Protein AF-A0A959Y5X7-F1 (afdb_monomer)

Secondary structure (DSSP, 8-state):
----EE-----SSSPPTTEEEEEEEEETTEEEEEEEETTT--EEEEEEE--SSS-TTSEEEEETTTTEEEEE-BSEEEEEESTTTTS-EEEE-S--TT-EEEEEEEETTTTEEEEEEEETTTEEEEEEEETTTTEEEEEEEPPTTPPP--SS----

Mean predicted aligned error: 8.78 Å

Radius of gyration: 15.96 Å; Cα contacts (8 Å, |Δi|>4): 316; chains: 1; bounding box: 42×39×41 Å

Sequence (156 aa):
MGLSLMLVATGVGAQAPGNLYCMSNPSPGTFEFASFELATGLVTPLQTIPISTISSAASACIDLDRGTYHFCTGSTLYSYDADNVLAPVITPLPLPPTVDFTAIEFDRCDSVFIGILHDPPLQVDVVRYDPGTNQFTTLLALPPNTYLLGGGQADL

Solvent-accessible surface area (backbone atoms only — not comparable to full-atom values): 9300 Å² total; per-residue (Å²): 136,80,78,60,73,58,83,62,89,76,79,92,84,74,63,58,93,61,39,43,61,33,50,39,41,91,43,96,53,42,39,24,42,23,37,34,31,68,90,78,68,48,75,44,80,75,43,77,40,85,42,83,82,61,61,89,83,42,24,56,37,59,42,70,91,72,45,28,40,37,40,27,72,30,48,37,39,37,36,28,36,65,97,45,46,89,62,59,50,77,44,78,49,96,58,61,100,74,36,33,40,35,72,42,39,59,41,77,91,80,67,29,36,38,27,37,38,38,40,75,93,51,46,42,28,38,28,37,38,36,74,92,79,64,46,77,42,82,76,42,79,49,65,72,80,63,79,83,87,68,100,62,84,87,80,128

Structure (mmCIF, N/CA/C/O backbone):
data_AF-A0A959Y5X7-F1
#
_entry.id   AF-A0A959Y5X7-F1
#
loop_
_atom_site.group_PDB
_atom_site.id
_atom_site.type_symbol
_atom_site.label_atom_id
_atom_site.label_alt_id
_atom_site.label_comp_id
_atom_site.label_asym_id
_atom_site.label_entity_id
_atom_site.label_seq_id
_atom_site.pdbx_PDB_ins_code
_atom_site.Cartn_x
_atom_site.Cartn_y
_atom_site.Cartn_z
_atom_site.occupancy
_atom_site.B_iso_or_equiv
_atom_site.auth_seq_id
_atom_site.auth_comp_id
_atom_site.auth_asym_id
_atom_site.auth_atom_id
_atom_site.pdbx_PDB_model_num
ATOM 1 N N . MET A 1 1 ? -7.840 23.605 6.841 1.00 31.84 1 MET A N 1
ATOM 2 C CA . MET A 1 1 ? -7.342 22.287 7.285 1.00 31.84 1 MET A CA 1
ATOM 3 C C . MET A 1 1 ? -8.377 21.255 6.881 1.00 31.84 1 MET A C 1
ATOM 5 O O . MET A 1 1 ? -9.415 21.182 7.524 1.00 31.84 1 MET A O 1
ATOM 9 N N . GLY A 1 2 ? -8.170 20.591 5.744 1.00 32.16 2 GLY A N 1
ATOM 10 C CA . GLY A 1 2 ? -9.066 19.539 5.266 1.00 32.16 2 GLY A CA 1
ATOM 11 C C . GLY A 1 2 ? -8.696 18.211 5.915 1.00 32.16 2 GLY A C 1
ATOM 12 O O . GLY A 1 2 ? -7.518 17.875 5.977 1.00 32.16 2 GLY A O 1
ATOM 13 N N . LEU A 1 3 ? -9.692 17.491 6.425 1.00 32.56 3 LEU A N 1
ATOM 14 C CA . LEU A 1 3 ? -9.549 16.096 6.821 1.00 32.56 3 LEU A CA 1
ATOM 15 C C . LEU A 1 3 ? -9.449 15.275 5.525 1.00 32.56 3 LEU A C 1
ATOM 17 O O . LEU A 1 3 ? -10.421 15.212 4.773 1.00 32.56 3 LEU A O 1
ATOM 21 N N . SER A 1 4 ? -8.289 14.691 5.232 1.00 40.38 4 SER A N 1
ATOM 22 C CA . SER A 1 4 ? -8.160 13.753 4.113 1.00 40.38 4 SER A CA 1
ATOM 23 C C . SER A 1 4 ? -8.549 12.362 4.601 1.00 40.38 4 SER A C 1
ATOM 25 O O . SER A 1 4 ? -7.854 11.774 5.428 1.00 40.38 4 SER A O 1
ATOM 27 N N . LEU A 1 5 ? -9.682 11.859 4.113 1.00 38.19 5 LEU A N 1
ATOM 28 C CA . LEU A 1 5 ? -10.158 10.501 4.356 1.00 38.19 5 LEU A CA 1
ATOM 29 C C . LEU A 1 5 ? -9.859 9.662 3.111 1.00 38.19 5 LEU A C 1
ATOM 31 O O . LEU A 1 5 ? -10.432 9.911 2.051 1.00 38.19 5 LEU A O 1
ATOM 35 N N . MET A 1 6 ? -8.976 8.672 3.235 1.00 47.50 6 MET A N 1
ATOM 36 C CA . MET A 1 6 ? -8.780 7.671 2.188 1.00 47.50 6 MET A CA 1
ATOM 37 C C . MET A 1 6 ? -9.749 6.515 2.444 1.00 47.50 6 MET A C 1
ATOM 39 O O . MET A 1 6 ? -9.573 5.740 3.385 1.00 47.50 6 MET A O 1
ATOM 43 N N . LEU A 1 7 ? -10.811 6.434 1.639 1.00 39.97 7 LEU A N 1
ATOM 44 C CA . LEU A 1 7 ? -11.745 5.311 1.657 1.00 39.97 7 LEU A CA 1
ATOM 45 C C . LEU A 1 7 ? -11.197 4.182 0.782 1.00 39.97 7 LEU A C 1
ATOM 47 O O . LEU A 1 7 ? -11.190 4.303 -0.439 1.00 39.97 7 LEU A O 1
ATOM 51 N N . VAL A 1 8 ? -10.793 3.076 1.403 1.00 42.38 8 VAL A N 1
ATOM 52 C CA . VAL A 1 8 ? -10.446 1.842 0.689 1.00 42.38 8 VAL A CA 1
ATOM 53 C C . VAL A 1 8 ? -11.672 0.929 0.706 1.00 42.38 8 VAL A C 1
ATOM 55 O O . VAL A 1 8 ? -12.086 0.434 1.755 1.00 42.38 8 VAL A O 1
ATOM 58 N N . ALA A 1 9 ? -12.302 0.737 -0.454 1.00 34.06 9 ALA A N 1
ATOM 59 C CA . ALA A 1 9 ? -13.387 -0.224 -0.620 1.00 34.06 9 ALA A CA 1
ATOM 60 C C . ALA A 1 9 ? -12.807 -1.537 -1.157 1.00 34.06 9 ALA A C 1
ATOM 62 O O . ALA A 1 9 ? -12.457 -1.620 -2.331 1.00 34.06 9 ALA A O 1
ATOM 63 N N . THR A 1 10 ? -12.719 -2.573 -0.321 1.00 38.78 10 THR A N 1
ATOM 64 C CA . THR A 1 10 ? -12.322 -3.921 -0.755 1.00 38.78 10 THR A CA 1
ATOM 65 C C . THR A 1 10 ? -13.403 -4.948 -0.442 1.00 38.78 10 THR A C 1
ATOM 67 O O . THR A 1 10 ? -14.137 -4.860 0.542 1.00 38.78 10 THR A O 1
ATOM 70 N N . GLY A 1 11 ? -13.539 -5.907 -1.359 1.00 38.53 11 GLY A N 1
ATOM 71 C CA . GLY A 1 11 ? -14.592 -6.912 -1.376 1.00 38.53 11 GLY A CA 1
ATOM 72 C C . GLY A 1 11 ? -14.632 -7.816 -0.141 1.00 38.53 11 GLY A C 1
ATOM 73 O O . GLY A 1 11 ? -13.607 -8.188 0.427 1.00 38.53 11 GLY A O 1
ATOM 74 N N . VAL A 1 12 ? -15.876 -8.154 0.211 1.00 39.09 12 VAL A N 1
ATOM 75 C CA . VAL A 1 12 ? -16.400 -9.205 1.100 1.00 39.09 12 VAL A CA 1
ATOM 76 C C . VAL A 1 12 ? -15.326 -10.058 1.796 1.00 39.09 12 VAL A C 1
ATOM 78 O O . VAL A 1 12 ? -14.817 -11.025 1.237 1.00 39.09 12 VAL A O 1
ATOM 81 N N . GLY A 1 13 ? -14.991 -9.723 3.043 1.00 44.75 13 GLY A N 1
ATOM 82 C CA . GLY A 1 13 ? -14.199 -10.620 3.892 1.00 44.75 13 GLY A CA 1
ATOM 83 C C . GLY A 1 13 ? -13.866 -10.092 5.286 1.00 44.75 13 GLY A C 1
ATOM 84 O O . GLY A 1 13 ? -13.915 -10.869 6.230 1.00 44.75 13 GLY A O 1
ATOM 85 N N . ALA A 1 14 ? -13.601 -8.792 5.442 1.00 49.62 14 ALA A N 1
ATOM 86 C CA . ALA A 1 14 ? -13.093 -8.243 6.710 1.00 49.62 14 ALA A CA 1
ATOM 87 C C . ALA A 1 14 ? -13.828 -6.988 7.219 1.00 49.62 14 ALA A C 1
ATOM 89 O O . ALA A 1 14 ? -13.517 -6.485 8.293 1.00 49.62 14 ALA A O 1
ATOM 90 N N . GLN A 1 15 ? -14.813 -6.466 6.482 1.00 59.41 15 GLN A N 1
ATOM 91 C CA . GLN A 1 15 ? -15.588 -5.306 6.925 1.00 59.41 15 GLN A CA 1
ATOM 92 C C . GLN A 1 15 ? -16.778 -5.757 7.774 1.00 59.41 15 GLN A C 1
ATOM 94 O O . GLN A 1 15 ? -17.615 -6.540 7.318 1.00 59.41 15 GLN A O 1
ATOM 99 N N . ALA A 1 16 ? -16.860 -5.262 9.013 1.00 60.00 16 ALA A N 1
ATOM 100 C CA . ALA A 1 16 ? -18.076 -5.400 9.803 1.00 60.00 16 ALA A CA 1
ATOM 101 C C . ALA A 1 16 ? -19.241 -4.759 9.022 1.00 60.00 16 ALA A C 1
ATOM 103 O O . ALA A 1 16 ? -19.059 -3.669 8.470 1.00 60.00 16 ALA A O 1
ATOM 104 N N . PRO A 1 17 ? -20.427 -5.392 8.947 1.00 66.56 17 PRO A N 1
ATOM 105 C CA . PRO A 1 17 ? -21.567 -4.804 8.255 1.00 66.56 17 PRO A CA 1
ATOM 106 C C . PRO A 1 17 ? -21.839 -3.396 8.795 1.00 66.56 17 PRO A C 1
ATOM 108 O O . PRO A 1 17 ? -22.125 -3.236 9.978 1.00 66.56 17 PRO A O 1
ATOM 111 N N . GLY A 1 18 ? -21.725 -2.384 7.934 1.00 78.88 18 GLY A N 1
ATOM 112 C CA . GLY A 1 18 ? -21.943 -0.981 8.299 1.00 78.88 18 GLY A CA 1
ATOM 113 C C . GLY A 1 18 ? -20.681 -0.151 8.542 1.00 78.88 18 GLY A C 1
ATOM 114 O O . GLY A 1 18 ? -20.816 1.066 8.615 1.00 78.88 18 GLY A O 1
ATOM 115 N N . ASN A 1 19 ? -19.484 -0.749 8.581 1.00 82.69 19 ASN A N 1
ATOM 116 C CA . ASN A 1 19 ? -18.228 -0.018 8.778 1.00 82.69 19 ASN A CA 1
ATOM 117 C C . ASN A 1 19 ? -17.238 -0.237 7.629 1.00 82.69 19 ASN A C 1
ATOM 119 O O . ASN A 1 19 ? -17.079 -1.350 7.131 1.00 82.69 19 ASN A O 1
ATOM 123 N N . LEU A 1 20 ? -16.508 0.820 7.272 1.00 83.94 20 LEU A N 1
ATOM 124 C CA . LEU A 1 20 ? -15.296 0.744 6.459 1.00 83.94 20 LEU A CA 1
ATOM 125 C C . LEU A 1 20 ? -14.082 0.943 7.359 1.00 83.94 20 LEU A C 1
ATOM 127 O O . LEU A 1 20 ? -14.076 1.829 8.206 1.00 83.94 20 LEU A O 1
ATOM 131 N N . TYR A 1 21 ? -13.051 0.138 7.172 1.00 80.50 21 TYR A N 1
ATOM 132 C CA . TYR A 1 21 ? -11.771 0.332 7.843 1.00 80.50 21 TYR A CA 1
ATOM 133 C C . TYR A 1 21 ? -10.884 1.222 6.972 1.00 80.50 21 TYR A C 1
ATOM 135 O O . TYR A 1 21 ? -10.797 1.015 5.761 1.00 80.50 21 TYR A O 1
ATOM 143 N N . CYS A 1 22 ? -10.281 2.244 7.569 1.00 77.50 22 CYS A N 1
ATOM 144 C CA . CYS A 1 22 ? -9.575 3.293 6.842 1.00 77.50 22 CYS A CA 1
ATOM 145 C C . CYS A 1 22 ? -8.390 3.845 7.637 1.00 77.50 22 CYS A C 1
ATOM 147 O O . CYS A 1 22 ? -8.190 3.524 8.807 1.00 77.50 22 CYS A O 1
ATOM 149 N N . MET A 1 23 ? -7.620 4.718 6.991 1.00 79.62 23 MET A N 1
ATOM 150 C CA . MET A 1 23 ? -6.656 5.577 7.672 1.00 79.62 23 MET A CA 1
ATOM 151 C C . MET A 1 23 ? -7.246 6.973 7.850 1.00 79.62 23 MET A C 1
ATOM 153 O O . MET A 1 23 ? -7.773 7.555 6.896 1.00 79.62 23 MET A O 1
ATOM 157 N N . SER A 1 24 ? -7.116 7.526 9.053 1.00 82.44 24 SER A N 1
ATOM 158 C CA . SER A 1 24 ? -7.360 8.941 9.326 1.00 82.44 24 SER A CA 1
ATOM 159 C C . SER A 1 24 ? -6.048 9.670 9.585 1.00 82.44 24 SER A C 1
ATOM 161 O O . SER A 1 24 ? -5.121 9.145 10.197 1.00 82.44 24 SER A O 1
ATOM 163 N N . ASN A 1 25 ? -5.979 10.912 9.111 1.00 78.56 25 ASN A N 1
ATOM 164 C CA . ASN A 1 25 ? -4.883 11.833 9.387 1.00 78.56 25 ASN A CA 1
ATOM 165 C C . ASN A 1 25 ? -5.470 13.102 10.029 1.00 78.56 25 ASN A C 1
ATOM 167 O O . ASN A 1 25 ? -5.707 14.091 9.327 1.00 78.56 25 ASN A O 1
ATOM 171 N N . PRO A 1 26 ? -5.820 13.062 11.331 1.00 77.69 26 PRO A N 1
ATOM 172 C CA . PRO A 1 26 ? -6.49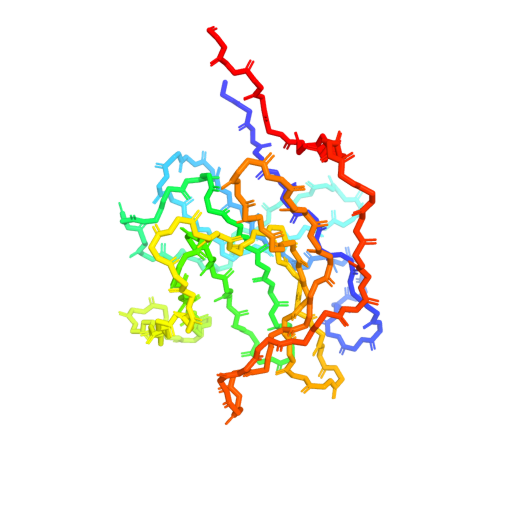3 14.178 11.999 1.00 77.69 26 PRO A CA 1
ATOM 173 C C . PRO A 1 26 ? -5.624 15.441 12.082 1.00 77.69 26 PRO A C 1
ATOM 175 O O . PRO A 1 26 ? -6.147 16.552 12.181 1.00 77.69 26 PRO A O 1
ATOM 178 N N . SER A 1 27 ? -4.300 15.290 12.030 1.00 75.88 27 SER A N 1
ATOM 179 C CA . SER A 1 27 ? -3.337 16.388 12.023 1.00 75.88 27 SER A CA 1
ATOM 180 C C . SER A 1 27 ? -2.068 15.960 11.290 1.00 75.88 27 SER A C 1
ATOM 182 O O . SER A 1 27 ? -1.645 14.829 11.512 1.00 75.88 27 SER A O 1
ATOM 184 N N . PRO A 1 28 ? -1.403 16.837 10.514 1.00 71.56 28 PRO A N 1
ATOM 185 C CA . PRO A 1 28 ? -0.201 16.476 9.762 1.00 71.56 28 PRO A CA 1
ATOM 186 C C . PRO A 1 28 ? 0.823 15.693 10.597 1.00 71.56 28 PRO A C 1
ATOM 188 O O . PRO A 1 28 ? 1.257 16.167 11.645 1.00 71.56 28 PRO A O 1
ATOM 191 N N . GLY A 1 29 ? 1.203 14.504 10.123 1.00 67.50 29 GLY A N 1
ATOM 192 C CA . GLY A 1 29 ? 2.154 13.619 10.808 1.00 67.50 29 GLY A CA 1
ATOM 193 C C . GLY A 1 29 ? 1.546 12.726 11.895 1.00 67.50 29 GLY A C 1
ATOM 194 O O . GLY A 1 29 ? 2.277 11.980 12.536 1.00 67.50 29 GLY A O 1
ATOM 195 N N . THR A 1 30 ? 0.229 12.765 12.095 1.00 75.94 30 THR A N 1
ATOM 196 C CA . THR A 1 30 ? -0.490 11.825 12.960 1.00 75.94 30 THR A CA 1
ATOM 197 C C . THR A 1 30 ? -1.360 10.951 12.081 1.00 75.94 30 THR A C 1
ATOM 199 O O . THR A 1 30 ? -2.354 11.421 11.539 1.00 75.94 30 THR A O 1
ATOM 202 N N . PHE A 1 31 ? -1.001 9.679 11.953 1.00 80.12 31 PHE A N 1
ATOM 203 C CA . PHE A 1 31 ? -1.806 8.701 11.232 1.00 80.12 31 PHE A CA 1
ATOM 204 C C . PHE A 1 31 ? -2.462 7.761 12.226 1.00 80.12 31 PHE A C 1
ATOM 206 O O . PHE A 1 31 ? -1.844 7.347 13.205 1.00 80.12 31 PHE A O 1
ATOM 213 N N . GLU A 1 32 ? -3.714 7.418 11.976 1.00 82.31 32 GLU A N 1
ATOM 214 C CA . GLU A 1 32 ? -4.469 6.498 12.808 1.00 82.31 32 GLU A CA 1
ATOM 215 C C . GLU A 1 32 ? -5.132 5.450 11.929 1.00 82.31 32 GLU A C 1
ATOM 217 O O . GLU A 1 32 ? -5.669 5.760 10.861 1.00 82.31 32 GLU A O 1
ATOM 222 N N . PHE A 1 33 ? -5.139 4.212 12.410 1.00 80.62 33 PHE A N 1
ATOM 223 C CA . PHE A 1 33 ? -6.147 3.278 11.966 1.00 80.62 33 PHE A CA 1
ATOM 224 C C . PHE A 1 33 ? -7.496 3.697 12.532 1.00 80.62 33 PHE A C 1
ATOM 226 O O . PHE A 1 33 ? -7.607 3.972 13.730 1.00 80.62 33 PHE A O 1
ATOM 233 N N . ALA A 1 34 ? -8.520 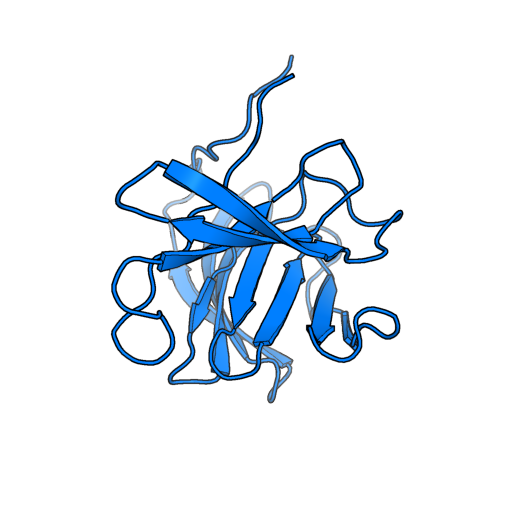3.713 11.689 1.00 84.25 34 ALA A N 1
ATOM 234 C CA . ALA A 1 34 ? -9.859 4.095 12.077 1.00 84.25 34 ALA A CA 1
ATOM 235 C C . ALA A 1 34 ? -10.919 3.197 11.437 1.00 84.25 34 ALA A C 1
ATOM 237 O O . ALA A 1 34 ? -10.694 2.496 10.448 1.00 84.25 34 ALA A O 1
ATOM 238 N N . SER A 1 35 ? -12.113 3.254 12.015 1.00 86.81 35 SER A N 1
ATOM 239 C CA . SER A 1 35 ? -13.333 2.770 11.376 1.00 86.81 35 SER A CA 1
ATOM 240 C C . SER A 1 35 ? -14.228 3.950 11.016 1.00 86.81 35 SER A C 1
ATOM 242 O O . SER A 1 35 ? -14.322 4.916 11.769 1.00 86.81 35 SER A O 1
ATOM 244 N N . PHE A 1 36 ? -14.877 3.871 9.863 1.00 87.81 36 PHE A N 1
ATOM 245 C CA . PHE A 1 36 ? -15.867 4.816 9.376 1.00 87.81 36 PHE A CA 1
ATOM 246 C C . PHE A 1 36 ? -17.232 4.133 9.348 1.00 87.81 36 PHE A C 1
ATOM 248 O O . PHE A 1 36 ? -17.456 3.218 8.552 1.00 87.81 36 PHE A O 1
ATOM 255 N N . GLU A 1 37 ? -18.138 4.562 10.222 1.00 90.62 37 GLU A N 1
ATOM 256 C CA . GLU A 1 37 ? -19.509 4.061 10.269 1.00 90.62 37 GLU A CA 1
ATOM 257 C C . GLU A 1 37 ? -20.331 4.681 9.132 1.00 90.62 37 GLU A C 1
ATOM 259 O O . GLU A 1 37 ? -20.562 5.889 9.090 1.00 90.62 37 GLU A O 1
ATOM 264 N N . LEU A 1 38 ? -20.822 3.847 8.216 1.00 86.75 38 LEU A N 1
ATOM 265 C CA . LEU A 1 38 ? -21.545 4.279 7.017 1.00 86.75 38 LEU A CA 1
ATOM 266 C C . LEU A 1 38 ? -22.870 4.983 7.332 1.00 86.75 38 LEU A C 1
ATOM 268 O O . LEU A 1 38 ? -23.298 5.851 6.577 1.00 86.75 38 LEU A O 1
ATOM 272 N N . ALA A 1 39 ? -23.535 4.597 8.423 1.00 90.56 39 ALA A N 1
ATOM 273 C CA . ALA A 1 39 ? -24.848 5.129 8.782 1.00 90.56 39 ALA A CA 1
ATOM 274 C C . ALA A 1 39 ? -24.776 6.559 9.337 1.00 90.56 39 ALA A C 1
ATOM 276 O O . ALA A 1 39 ? -25.664 7.370 9.076 1.00 90.56 39 ALA A O 1
ATOM 277 N N . THR A 1 40 ? -23.735 6.860 10.113 1.00 91.69 40 THR A N 1
ATOM 278 C CA . THR A 1 40 ? -23.593 8.126 10.850 1.00 91.69 40 THR A CA 1
ATOM 279 C C . THR A 1 40 ? -22.512 9.031 10.265 1.00 91.69 40 THR A C 1
ATOM 281 O O . THR A 1 40 ? -22.495 10.228 10.548 1.00 91.69 40 THR A O 1
ATOM 284 N N . GLY A 1 41 ? -21.607 8.475 9.456 1.00 87.06 41 GLY A N 1
ATOM 285 C CA . GLY A 1 41 ? -20.393 9.141 9.002 1.00 87.06 41 GLY A CA 1
ATOM 286 C C . GLY A 1 41 ? -19.337 9.301 10.100 1.00 87.06 41 GLY A C 1
ATOM 287 O O . GLY A 1 41 ? -18.402 10.083 9.932 1.00 87.06 41 GLY A O 1
ATOM 288 N N . LEU A 1 42 ? -19.486 8.614 11.238 1.00 90.69 42 LEU A N 1
ATOM 289 C CA . LEU A 1 42 ? -18.563 8.734 12.359 1.00 90.69 42 LEU A CA 1
ATOM 290 C C . LEU A 1 42 ? -17.239 8.025 12.055 1.00 90.69 42 LEU A C 1
ATOM 292 O O . LEU A 1 42 ? -17.215 6.829 11.773 1.00 90.69 42 LEU A O 1
ATOM 296 N N . VAL A 1 43 ? -16.132 8.760 12.183 1.00 89.56 43 VAL A N 1
ATOM 297 C CA . VAL A 1 43 ? -14.772 8.204 12.181 1.00 89.56 43 VAL A CA 1
ATOM 298 C C . VAL A 1 43 ? -14.365 7.926 13.624 1.00 89.56 43 VAL A C 1
ATOM 300 O O . VAL A 1 43 ? -14.288 8.847 14.436 1.00 89.56 43 VAL A O 1
ATOM 303 N N . THR A 1 44 ? -14.099 6.663 13.944 1.00 89.75 44 THR A N 1
ATOM 304 C CA . THR A 1 44 ? -13.629 6.233 15.264 1.00 89.75 44 THR A CA 1
ATOM 305 C C . THR A 1 44 ? -12.172 5.794 15.166 1.00 89.75 44 THR A C 1
ATOM 307 O O . THR A 1 44 ? -11.908 4.779 14.511 1.00 89.75 44 THR A O 1
ATOM 310 N N . PRO A 1 45 ? -11.233 6.514 15.810 1.00 86.75 45 PRO A N 1
ATOM 311 C CA . PRO A 1 45 ? -9.848 6.081 15.916 1.00 86.75 45 PRO A CA 1
ATOM 312 C C . PRO A 1 45 ? -9.768 4.757 16.672 1.00 86.75 45 PRO A C 1
ATOM 314 O O . PRO A 1 45 ? -10.380 4.590 17.727 1.00 86.75 45 PRO A O 1
ATOM 317 N N . LEU A 1 46 ? -9.006 3.821 16.125 1.00 83.00 46 LEU A N 1
ATOM 318 C CA . LEU A 1 46 ? -8.738 2.517 16.722 1.00 83.00 46 LEU A CA 1
ATOM 319 C C . LEU A 1 46 ? -7.323 2.486 17.292 1.00 83.00 46 LEU A C 1
ATOM 321 O O . LEU A 1 46 ? -7.115 1.993 18.399 1.00 83.00 46 LEU A O 1
ATOM 325 N N . GLN A 1 47 ? -6.362 3.051 16.558 1.00 83.00 47 GLN A N 1
ATOM 326 C CA . GLN A 1 47 ? -4.965 3.050 16.965 1.00 83.00 47 GLN A CA 1
ATOM 327 C C . GLN A 1 47 ? -4.144 4.122 16.261 1.00 83.00 47 GLN A C 1
ATOM 329 O O . GLN A 1 47 ? -4.204 4.256 15.045 1.00 83.00 47 GLN A O 1
ATOM 334 N N . THR A 1 48 ? -3.310 4.834 17.015 1.00 82.69 48 THR A N 1
ATOM 335 C CA . THR A 1 48 ? -2.356 5.799 16.460 1.00 82.69 48 THR A CA 1
ATOM 336 C C . THR A 1 48 ? -1.080 5.098 16.002 1.00 82.69 48 THR A C 1
ATOM 338 O O . THR A 1 48 ? -0.463 4.353 16.765 1.00 82.69 48 THR A O 1
ATOM 341 N N . ILE A 1 49 ? -0.655 5.375 14.772 1.00 77.69 49 ILE A N 1
ATOM 342 C CA . ILE A 1 49 ? 0.597 4.895 14.195 1.00 77.69 49 ILE A CA 1
ATOM 343 C C . ILE A 1 49 ? 1.675 5.963 14.462 1.00 77.69 49 ILE A C 1
ATOM 345 O O . ILE A 1 49 ? 1.526 7.105 14.019 1.00 77.69 49 ILE A O 1
ATOM 349 N N . PRO A 1 50 ? 2.754 5.651 15.202 1.00 70.75 50 PRO A N 1
ATOM 350 C CA . PRO A 1 50 ? 3.733 6.637 15.653 1.00 70.75 50 PRO A CA 1
ATOM 351 C C . PRO A 1 50 ? 4.743 6.965 14.543 1.00 70.75 50 PRO A C 1
ATOM 353 O O . PRO A 1 50 ? 5.926 6.642 14.636 1.00 70.75 50 PRO A O 1
ATOM 356 N N . ILE A 1 51 ? 4.273 7.601 13.470 1.00 69.69 51 ILE A N 1
ATOM 357 C CA . ILE A 1 51 ? 5.078 7.905 12.285 1.00 69.69 51 ILE A CA 1
ATOM 358 C C . ILE A 1 51 ? 5.305 9.408 12.179 1.00 69.69 51 ILE A C 1
ATOM 360 O O . ILE A 1 51 ? 4.461 10.138 11.678 1.00 69.69 51 ILE A O 1
ATOM 364 N N . SER A 1 52 ? 6.484 9.872 12.588 1.00 67.12 52 SER A N 1
ATOM 365 C CA . SER A 1 52 ? 6.887 11.275 12.412 1.00 67.12 52 SER A CA 1
ATOM 366 C C . SER A 1 52 ? 7.639 11.544 11.103 1.00 67.12 52 SER A C 1
ATOM 368 O O . SER A 1 52 ? 7.879 12.700 10.763 1.00 67.12 52 SER A O 1
ATOM 370 N N . THR A 1 53 ? 8.046 10.497 10.379 1.00 67.62 53 THR A N 1
ATOM 371 C CA . THR A 1 53 ? 8.995 10.597 9.256 1.00 67.62 53 THR A CA 1
ATOM 372 C C . THR A 1 53 ? 8.363 10.456 7.873 1.00 67.62 53 THR A C 1
ATOM 374 O O . THR A 1 53 ? 8.991 10.845 6.890 1.00 67.62 53 THR A O 1
ATOM 377 N N . ILE A 1 54 ? 7.143 9.921 7.770 1.00 72.88 54 ILE A N 1
ATOM 378 C CA . ILE A 1 54 ? 6.444 9.734 6.492 1.00 72.88 54 ILE A CA 1
ATOM 379 C C . ILE A 1 54 ? 5.483 10.906 6.279 1.00 72.88 54 ILE A C 1
ATOM 381 O O . ILE A 1 54 ? 4.607 11.175 7.098 1.00 72.88 54 ILE A O 1
ATOM 385 N N . SER A 1 55 ? 5.676 11.624 5.173 1.00 72.38 55 SER A N 1
ATOM 386 C CA . SER A 1 55 ? 4.826 12.748 4.772 1.00 72.38 55 SER A CA 1
ATOM 387 C C . SER A 1 55 ? 3.414 12.283 4.403 1.00 72.38 55 SER A C 1
ATOM 389 O O . SER A 1 55 ? 3.234 11.190 3.870 1.00 72.38 55 SER A O 1
ATOM 391 N N . SER A 1 56 ? 2.417 13.158 4.568 1.00 68.31 56 SER A N 1
ATOM 392 C CA . SER A 1 56 ? 1.054 12.951 4.052 1.00 68.31 56 SER A CA 1
ATOM 393 C C . SER A 1 56 ? 0.967 12.879 2.524 1.00 68.31 56 SER A C 1
ATOM 395 O O . SER A 1 56 ? -0.100 12.588 2.001 1.00 68.31 56 SER A O 1
ATOM 397 N N . ALA A 1 57 ? 2.064 13.160 1.816 1.00 69.75 57 ALA A N 1
ATOM 398 C CA . ALA A 1 57 ? 2.179 12.962 0.373 1.00 69.75 57 ALA A CA 1
ATOM 399 C C . ALA A 1 57 ? 2.515 11.509 -0.024 1.00 69.75 57 AL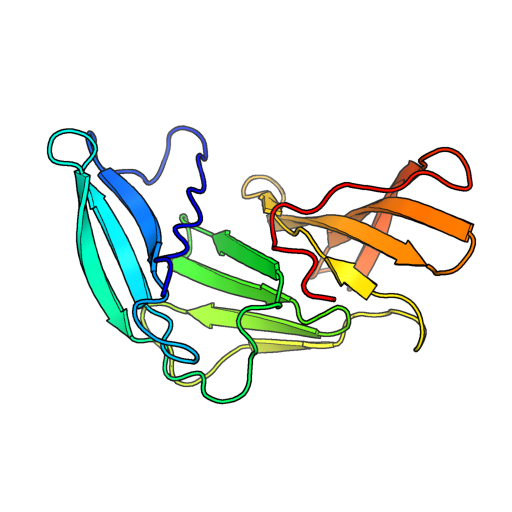A A C 1
ATOM 401 O O . ALA A 1 57 ? 2.489 11.188 -1.209 1.00 69.75 57 ALA A O 1
ATOM 402 N N . ALA A 1 58 ? 2.860 10.636 0.931 1.00 78.56 58 ALA A N 1
ATOM 403 C CA . ALA A 1 58 ? 3.104 9.228 0.638 1.00 78.56 58 ALA A CA 1
ATOM 404 C C . ALA A 1 58 ? 1.815 8.535 0.178 1.00 78.56 58 ALA A C 1
ATOM 406 O O . ALA A 1 58 ? 0.728 8.804 0.690 1.00 78.56 58 ALA A O 1
ATOM 407 N N . SER A 1 59 ? 1.950 7.610 -0.771 1.00 85.62 59 SER A N 1
ATOM 408 C CA . SER A 1 59 ? 0.843 6.727 -1.140 1.00 85.62 59 SER A CA 1
ATOM 409 C C . SER A 1 59 ? 0.632 5.707 -0.033 1.00 85.62 59 SER A C 1
ATOM 411 O O . SER A 1 59 ? 1.607 5.267 0.575 1.00 85.62 59 SER A O 1
ATOM 413 N N . ALA A 1 60 ? -0.609 5.322 0.239 1.00 85.38 60 ALA A N 1
ATOM 414 C CA . ALA A 1 60 ? -0.885 4.404 1.330 1.00 85.38 60 ALA A CA 1
ATOM 415 C C . ALA A 1 60 ? -2.047 3.469 0.998 1.00 85.38 60 ALA A C 1
ATOM 417 O O . ALA A 1 60 ? -2.963 3.855 0.286 1.00 85.38 60 ALA A O 1
ATOM 418 N N . CYS A 1 61 ? -2.015 2.248 1.521 1.00 87.38 61 CYS A N 1
ATOM 419 C CA . CYS A 1 61 ? -3.106 1.282 1.408 1.00 87.38 61 CYS A CA 1
ATOM 420 C C . CYS A 1 61 ? -3.126 0.352 2.630 1.00 87.38 61 CYS A C 1
ATOM 422 O O . CYS A 1 61 ? -2.274 0.452 3.517 1.00 87.38 61 CYS A O 1
ATOM 424 N N . ILE A 1 62 ? -4.122 -0.529 2.705 1.00 84.50 62 ILE A N 1
ATOM 425 C CA . ILE A 1 62 ? -4.354 -1.405 3.857 1.00 84.50 62 ILE A CA 1
ATOM 426 C C . ILE A 1 62 ? -4.567 -2.855 3.411 1.00 84.50 62 ILE A C 1
ATOM 428 O O . ILE A 1 62 ? -5.386 -3.129 2.534 1.00 84.50 62 ILE A O 1
ATOM 432 N N . ASP A 1 63 ? -3.861 -3.785 4.050 1.00 86.81 63 ASP A N 1
ATOM 433 C CA . ASP A 1 63 ? -4.183 -5.211 4.044 1.00 86.81 63 ASP A CA 1
ATOM 434 C C . ASP A 1 63 ? -5.110 -5.502 5.230 1.00 86.81 63 ASP A C 1
ATOM 436 O O . ASP A 1 63 ? -4.673 -5.622 6.377 1.00 86.81 63 ASP A O 1
ATOM 440 N N . LEU A 1 64 ? -6.411 -5.606 4.954 1.00 75.38 64 LEU A N 1
ATOM 441 C CA . LEU A 1 64 ? -7.417 -5.871 5.984 1.00 75.38 64 LEU A CA 1
ATOM 442 C C . LEU A 1 64 ? -7.346 -7.285 6.564 1.00 75.38 64 LEU A C 1
ATOM 444 O O . LEU A 1 64 ? -7.773 -7.478 7.699 1.00 75.38 64 LEU A O 1
ATOM 448 N N . ASP A 1 65 ? -6.834 -8.265 5.817 1.00 78.75 65 ASP A N 1
ATOM 449 C CA . ASP A 1 65 ? -6.799 -9.654 6.286 1.00 78.75 65 ASP A CA 1
ATOM 450 C C . ASP A 1 65 ? -5.716 -9.852 7.346 1.00 78.75 65 ASP A C 1
ATOM 452 O O . ASP A 1 65 ? -5.857 -10.686 8.241 1.00 78.75 65 ASP A O 1
ATOM 456 N N . ARG A 1 66 ? -4.640 -9.067 7.246 1.00 78.75 66 ARG A N 1
ATOM 457 C CA . ARG A 1 66 ? -3.503 -9.092 8.174 1.00 78.75 66 ARG A CA 1
ATOM 458 C C . ARG A 1 66 ? -3.445 -7.881 9.098 1.00 78.75 66 ARG A C 1
ATOM 460 O O . ARG A 1 66 ? -2.502 -7.771 9.870 1.00 78.75 66 ARG A O 1
ATOM 467 N N . GLY A 1 67 ? -4.397 -6.954 8.994 1.00 79.38 67 GLY A N 1
ATOM 468 C CA . GLY A 1 67 ? -4.383 -5.709 9.763 1.00 79.38 67 GLY A CA 1
ATOM 469 C C . GLY A 1 67 ? -3.108 -4.890 9.541 1.00 79.38 67 GLY A C 1
ATOM 470 O O . GLY A 1 67 ? -2.579 -4.312 10.484 1.00 79.38 67 GLY A O 1
ATOM 471 N N . THR A 1 68 ? -2.570 -4.875 8.319 1.00 85.62 68 THR A N 1
ATOM 472 C CA . THR A 1 68 ? -1.296 -4.210 8.010 1.00 85.62 68 THR A CA 1
ATOM 473 C C . THR A 1 68 ? -1.523 -2.937 7.196 1.00 85.6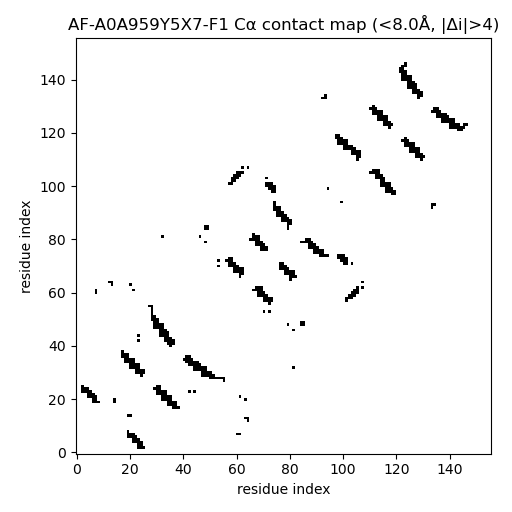2 68 THR A C 1
ATOM 475 O O . THR A 1 68 ? -2.245 -2.944 6.201 1.00 85.62 68 THR A O 1
ATOM 478 N N . TYR A 1 69 ? -0.884 -1.836 7.594 1.00 85.94 69 TYR A N 1
ATOM 479 C CA . TYR A 1 69 ? -0.864 -0.573 6.846 1.00 85.94 69 TYR A CA 1
ATOM 480 C C . TYR A 1 69 ? 0.395 -0.479 6.024 1.00 85.94 69 TYR A C 1
ATOM 482 O O . TYR A 1 69 ? 1.489 -0.700 6.542 1.00 85.94 69 TYR A O 1
ATOM 490 N N . HIS A 1 70 ? 0.249 -0.054 4.781 1.00 90.00 70 HIS A N 1
ATOM 491 C CA . HIS A 1 70 ? 1.364 0.136 3.879 1.00 90.00 70 HIS A CA 1
ATOM 492 C C . HIS A 1 70 ? 1.482 1.605 3.501 1.00 90.00 70 HIS A C 1
ATOM 494 O O . HIS A 1 70 ? 0.509 2.213 3.066 1.00 90.00 70 HIS A O 1
ATOM 500 N N . PHE A 1 71 ? 2.685 2.157 3.628 1.00 88.94 71 PHE A N 1
ATOM 501 C CA . PHE A 1 71 ? 3.047 3.472 3.110 1.00 88.94 71 PHE A CA 1
ATOM 502 C C . PHE A 1 71 ? 4.157 3.312 2.082 1.00 88.94 71 PHE A C 1
ATOM 504 O O . PHE A 1 71 ? 5.164 2.659 2.348 1.00 88.94 71 PHE A O 1
ATOM 511 N N . CYS A 1 72 ? 4.011 3.945 0.927 1.00 90.81 72 CYS A N 1
ATOM 512 C CA . CYS A 1 72 ? 5.037 3.998 -0.096 1.00 90.81 72 CYS A CA 1
ATOM 513 C C . CYS A 1 72 ? 5.474 5.440 -0.340 1.00 90.81 72 CYS A C 1
ATOM 515 O O . CYS A 1 72 ? 4.674 6.312 -0.686 1.00 90.81 72 CYS A O 1
ATOM 517 N N . THR A 1 73 ? 6.771 5.682 -0.162 1.00 89.12 73 THR A N 1
ATOM 518 C CA . THR A 1 73 ? 7.406 6.993 -0.357 1.00 89.12 73 THR A CA 1
ATOM 519 C C . THR A 1 73 ? 7.975 7.163 -1.768 1.00 89.12 73 THR A C 1
ATOM 521 O O . THR A 1 73 ? 8.866 7.984 -1.967 1.00 89.12 73 THR A O 1
ATOM 524 N N . GLY A 1 74 ? 7.545 6.343 -2.731 1.00 90.19 74 GLY A N 1
ATOM 525 C CA . GLY A 1 74 ? 8.115 6.276 -4.079 1.00 90.19 74 GLY A CA 1
ATOM 526 C C . GLY A 1 74 ? 9.166 5.176 -4.227 1.00 90.19 74 GLY A C 1
ATOM 527 O O . GLY A 1 74 ? 9.081 4.362 -5.136 1.00 90.19 74 GLY A O 1
ATOM 528 N N . SER A 1 75 ? 10.139 5.104 -3.317 1.00 91.94 75 SER A N 1
ATOM 529 C CA . SER A 1 75 ? 11.276 4.168 -3.417 1.00 91.94 75 SER A CA 1
ATOM 530 C C . SER A 1 75 ? 11.355 3.140 -2.289 1.00 91.94 75 SER A C 1
ATOM 532 O O . SER A 1 75 ? 12.202 2.250 -2.310 1.00 91.94 75 SER A O 1
ATOM 534 N N . THR A 1 76 ? 10.515 3.270 -1.265 1.00 92.56 76 THR A N 1
ATOM 535 C CA . THR A 1 76 ? 10.525 2.404 -0.083 1.00 92.56 76 THR A CA 1
ATOM 536 C C . THR A 1 76 ? 9.095 2.134 0.352 1.00 92.56 76 THR A C 1
ATOM 538 O O . THR A 1 76 ? 8.270 3.048 0.400 1.00 92.56 76 THR A O 1
ATOM 541 N N . LEU A 1 77 ? 8.814 0.873 0.667 1.00 93.62 77 LEU A N 1
ATOM 542 C CA . LEU A 1 77 ? 7.553 0.422 1.233 1.00 93.62 77 LEU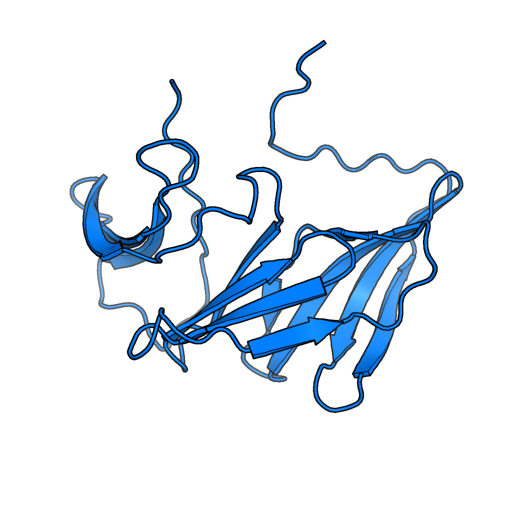 A CA 1
ATOM 543 C C . LEU A 1 77 ? 7.727 0.185 2.738 1.00 93.62 77 LEU A C 1
ATOM 545 O O . LEU A 1 77 ? 8.566 -0.610 3.161 1.00 93.62 77 LEU A O 1
ATOM 549 N N . TYR A 1 78 ? 6.913 0.857 3.539 1.00 91.50 78 TYR A N 1
ATOM 550 C CA . TYR A 1 78 ? 6.828 0.694 4.984 1.00 91.50 78 TYR A CA 1
ATOM 551 C C . TYR A 1 78 ? 5.551 -0.062 5.314 1.00 91.50 78 TYR A C 1
ATOM 553 O O . TYR A 1 78 ? 4.480 0.351 4.879 1.00 91.50 78 TYR A O 1
ATOM 561 N N . SER A 1 79 ? 5.654 -1.143 6.082 1.00 90.94 79 SER A N 1
ATOM 562 C CA . SER A 1 79 ? 4.500 -1.940 6.506 1.00 90.94 79 SER A CA 1
ATOM 563 C C . SER A 1 79 ? 4.401 -1.949 8.024 1.00 90.94 79 SER A C 1
ATOM 565 O O . SER A 1 79 ? 5.343 -2.370 8.693 1.00 90.94 79 SER A O 1
ATOM 567 N N . TYR A 1 80 ? 3.281 -1.477 8.559 1.00 87.31 80 TYR A N 1
ATOM 568 C CA . TYR A 1 80 ? 3.002 -1.397 9.989 1.00 87.31 80 TYR A CA 1
ATOM 569 C C . TYR A 1 80 ? 1.908 -2.392 10.343 1.00 87.31 80 TYR A C 1
ATOM 571 O O . TYR A 1 80 ? 0.798 -2.298 9.827 1.00 87.31 80 TYR A O 1
ATOM 579 N N . ASP A 1 81 ? 2.221 -3.321 11.236 1.00 85.06 81 ASP A N 1
ATOM 580 C CA . ASP A 1 81 ? 1.227 -4.192 11.854 1.00 85.06 81 ASP A CA 1
ATOM 581 C C . ASP A 1 81 ? 0.371 -3.359 12.820 1.00 85.06 81 ASP A C 1
ATOM 583 O O . ASP A 1 81 ? 0.929 -2.618 13.637 1.00 85.06 81 ASP A O 1
ATOM 587 N N . ALA A 1 82 ? -0.959 -3.455 12.729 1.00 76.38 82 ALA A N 1
ATOM 588 C CA . ALA A 1 82 ? -1.858 -2.839 13.698 1.00 76.38 82 ALA A CA 1
ATOM 589 C C . ALA A 1 82 ? -1.487 -3.277 15.121 1.00 76.38 82 ALA A C 1
ATOM 591 O O . ALA A 1 82 ? -1.262 -2.450 15.990 1.00 76.38 82 ALA A O 1
ATOM 592 N N . ASP A 1 83 ? -1.264 -4.556 15.380 1.00 77.69 83 ASP A N 1
ATOM 593 C CA . ASP A 1 83 ? -0.987 -5.026 16.737 1.00 77.69 83 ASP A CA 1
ATOM 594 C C . ASP A 1 83 ? 0.399 -4.583 17.252 1.00 77.69 83 ASP A C 1
ATOM 596 O O . ASP A 1 83 ? 0.646 -4.574 18.462 1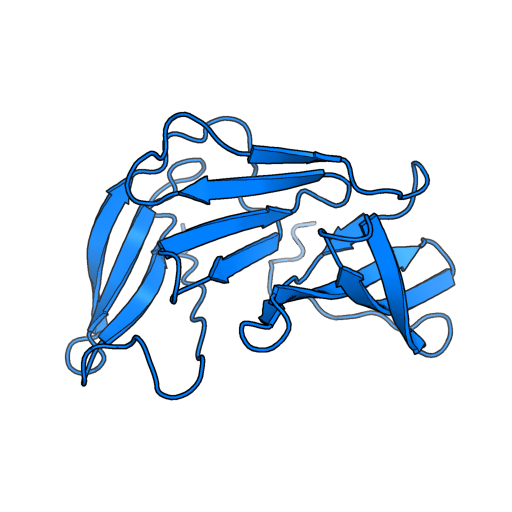.00 77.69 83 ASP A O 1
ATOM 600 N N . ASN A 1 84 ? 1.306 -4.158 16.360 1.00 79.56 84 ASN A N 1
ATOM 601 C CA . ASN A 1 84 ? 2.659 -3.721 16.707 1.00 79.56 84 ASN A CA 1
ATOM 602 C C . ASN A 1 84 ? 3.182 -2.559 15.838 1.00 79.56 84 ASN A C 1
ATOM 604 O O . ASN A 1 84 ? 4.201 -2.653 15.149 1.00 79.56 84 ASN A O 1
ATOM 608 N N . VAL A 1 85 ? 2.522 -1.407 15.943 1.00 74.56 85 VAL A N 1
ATOM 609 C CA . VAL A 1 85 ? 2.835 -0.191 15.167 1.00 74.56 85 VAL A CA 1
ATOM 610 C C . VAL A 1 85 ? 4.223 0.426 15.418 1.00 74.56 85 VAL A C 1
ATOM 612 O O . VAL A 1 85 ? 4.607 1.370 14.730 1.00 74.56 85 VAL A O 1
ATOM 615 N N . LEU A 1 86 ? 4.992 -0.054 16.401 1.00 79.62 86 LEU A N 1
ATOM 616 C CA . LEU A 1 86 ? 6.303 0.513 16.750 1.00 79.62 86 LEU A CA 1
ATOM 617 C C . LEU A 1 86 ? 7.456 -0.013 15.883 1.00 79.62 86 LEU A C 1
ATOM 619 O O . LEU A 1 86 ? 8.528 0.592 15.873 1.00 79.62 86 LEU A O 1
ATOM 623 N N . ALA A 1 87 ? 7.260 -1.123 15.171 1.00 83.00 87 ALA A N 1
ATOM 624 C CA . ALA A 1 87 ? 8.315 -1.793 14.418 1.00 83.00 87 ALA A CA 1
ATOM 625 C C . ALA A 1 87 ? 7.880 -2.051 12.965 1.00 83.00 87 ALA A C 1
ATOM 627 O O . ALA A 1 87 ? 7.462 -3.165 12.647 1.00 83.00 87 ALA A O 1
ATOM 628 N N . PRO A 1 88 ? 7.971 -1.050 12.067 1.00 88.06 88 PRO A N 1
ATOM 629 C CA . PRO A 1 88 ? 7.638 -1.272 10.671 1.00 88.06 88 PRO A CA 1
ATOM 630 C C . PRO A 1 88 ? 8.620 -2.224 9.998 1.00 88.06 88 PRO A C 1
ATOM 632 O O . PRO A 1 88 ? 9.832 -2.167 10.222 1.00 88.06 88 PRO A O 1
ATOM 635 N N . VAL A 1 89 ? 8.102 -3.021 9.071 1.00 91.50 89 VAL A N 1
ATOM 636 C CA . VAL A 1 89 ? 8.921 -3.682 8.058 1.00 91.50 89 VAL A CA 1
ATOM 637 C C . VAL A 1 89 ? 9.237 -2.662 6.969 1.00 91.50 89 VAL A C 1
ATOM 639 O O . VAL A 1 89 ? 8.330 -2.081 6.373 1.00 91.50 89 VAL A O 1
ATOM 642 N N . ILE A 1 90 ? 10.525 -2.442 6.709 1.00 9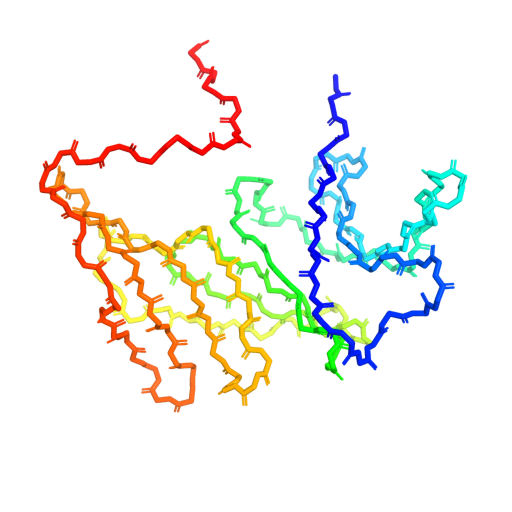2.38 90 ILE A N 1
ATOM 643 C CA . ILE A 1 90 ? 11.010 -1.488 5.707 1.00 92.38 90 ILE A CA 1
ATOM 644 C C . ILE A 1 90 ? 11.560 -2.273 4.519 1.00 92.38 90 ILE A C 1
ATOM 646 O O . ILE A 1 90 ? 12.533 -3.012 4.663 1.00 92.38 90 ILE A O 1
ATOM 650 N N . THR A 1 91 ? 10.954 -2.090 3.348 1.00 94.50 91 THR A N 1
ATOM 651 C CA . THR A 1 91 ? 11.324 -2.781 2.108 1.00 94.50 91 THR A CA 1
ATOM 652 C C . THR A 1 91 ? 11.782 -1.763 1.064 1.00 94.50 91 THR A C 1
ATOM 654 O O . THR A 1 91 ? 10.945 -1.059 0.490 1.00 94.50 91 THR A O 1
ATOM 657 N N . PRO A 1 92 ? 13.097 -1.643 0.807 1.00 95.12 92 PRO A N 1
ATOM 658 C CA . PRO A 1 92 ? 13.603 -0.850 -0.306 1.00 95.12 92 PRO A CA 1
ATOM 659 C C . PRO A 1 92 ? 13.118 -1.439 -1.632 1.00 95.12 92 PRO A C 1
ATOM 661 O O . PRO A 1 92 ? 13.286 -2.635 -1.878 1.00 95.12 92 PRO A O 1
ATOM 664 N N . LEU A 1 93 ? 12.530 -0.606 -2.487 1.00 95.88 93 LEU A N 1
ATOM 665 C CA . LEU A 1 93 ? 12.051 -1.046 -3.790 1.00 95.88 93 LEU A CA 1
ATOM 666 C C . LEU A 1 93 ? 13.224 -1.129 -4.780 1.00 95.88 93 LEU A C 1
ATOM 668 O O . LEU A 1 93 ? 14.125 -0.287 -4.737 1.00 95.88 93 LEU A O 1
ATOM 672 N N . PRO A 1 94 ? 13.232 -2.113 -5.696 1.00 95.62 94 PRO A N 1
ATOM 673 C CA . PRO A 1 94 ? 14.284 -2.307 -6.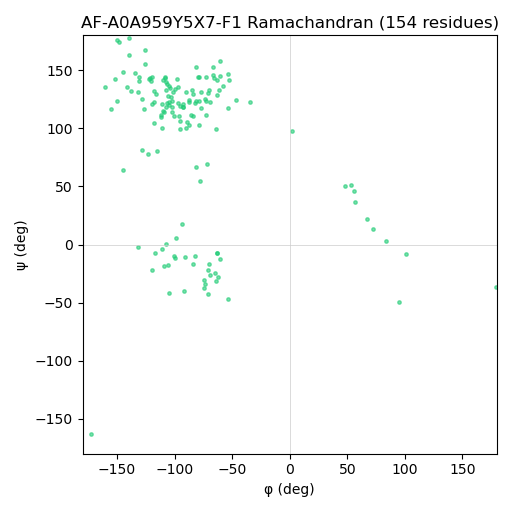694 1.00 95.62 94 PRO A CA 1
ATOM 674 C C . PRO A 1 94 ? 14.138 -1.312 -7.858 1.00 95.62 94 PRO A C 1
ATOM 676 O O . PRO A 1 94 ? 14.034 -1.702 -9.020 1.00 95.62 94 PRO A O 1
ATOM 679 N N . LEU A 1 95 ? 14.088 -0.019 -7.538 1.00 91.38 95 LEU A N 1
ATOM 680 C CA . LEU A 1 95 ? 13.850 1.067 -8.481 1.00 91.38 95 LEU A CA 1
ATOM 681 C C . LEU A 1 95 ? 15.125 1.885 -8.728 1.00 91.38 95 LEU A C 1
ATOM 683 O O . LEU A 1 95 ? 15.914 2.098 -7.802 1.00 91.38 95 LEU A O 1
ATOM 687 N N . PRO A 1 96 ? 15.342 2.375 -9.961 1.00 89.62 96 PRO A N 1
ATOM 688 C CA . PRO A 1 96 ? 16.365 3.377 -10.228 1.00 89.62 96 PRO A CA 1
ATOM 689 C C . PRO A 1 96 ? 16.127 4.681 -9.437 1.00 89.62 96 PRO A C 1
ATOM 691 O O . PRO A 1 96 ? 14.988 4.986 -9.093 1.00 89.62 96 PRO A O 1
ATOM 694 N N . PRO A 1 97 ? 17.164 5.512 -9.203 1.00 84.50 97 PRO A N 1
ATOM 695 C CA . PRO A 1 97 ? 17.075 6.707 -8.348 1.00 84.50 97 PRO A CA 1
ATOM 696 C C . PRO A 1 97 ? 16.077 7.799 -8.770 1.00 84.50 97 PRO A C 1
ATOM 698 O O . PRO A 1 97 ? 15.842 8.723 -7.997 1.00 84.50 97 PRO A O 1
ATOM 701 N N . THR A 1 98 ? 15.539 7.739 -9.988 1.00 84.19 98 THR A N 1
ATOM 702 C CA . THR A 1 98 ? 14.591 8.722 -10.542 1.00 84.19 98 THR A CA 1
ATOM 703 C C . THR A 1 98 ? 13.183 8.171 -10.715 1.00 84.19 98 THR A C 1
ATOM 705 O O . THR A 1 98 ? 12.309 8.924 -11.125 1.00 84.19 98 THR A O 1
ATOM 708 N N . VAL A 1 99 ? 12.979 6.885 -10.427 1.00 88.50 99 VAL A N 1
ATOM 709 C CA . VAL A 1 99 ? 11.709 6.191 -10.630 1.00 88.50 99 VAL A CA 1
ATOM 710 C C . VAL A 1 99 ? 10.989 6.073 -9.298 1.00 88.50 99 VAL A C 1
ATOM 712 O O . VAL A 1 99 ? 11.575 5.622 -8.311 1.00 88.50 99 VAL A O 1
ATOM 715 N N . ASP A 1 100 ? 9.716 6.444 -9.278 1.00 90.31 100 ASP A N 1
ATOM 716 C CA . ASP A 1 100 ? 8.867 6.359 -8.100 1.00 90.31 100 ASP A CA 1
ATOM 717 C C . ASP A 1 100 ? 7.643 5.468 -8.328 1.00 90.31 100 ASP A C 1
ATOM 719 O O . ASP A 1 100 ? 7.020 5.457 -9.387 1.00 90.31 100 ASP A O 1
ATOM 723 N N . PHE A 1 101 ? 7.303 4.694 -7.301 1.00 92.44 101 PHE A N 1
ATOM 724 C CA . PHE A 1 101 ? 6.096 3.887 -7.225 1.00 92.44 101 PHE A CA 1
ATOM 725 C C . PHE A 1 101 ? 5.084 4.549 -6.286 1.00 92.44 101 PHE A C 1
ATOM 727 O O . PHE A 1 101 ? 5.359 4.779 -5.108 1.00 92.44 101 PHE A O 1
ATOM 734 N N . THR A 1 102 ? 3.912 4.891 -6.811 1.00 89.88 102 THR A N 1
ATOM 735 C CA . THR A 1 102 ? 2.887 5.681 -6.115 1.00 89.88 102 THR A CA 1
ATOM 736 C C . THR A 1 102 ? 1.485 5.135 -6.390 1.00 89.88 102 THR A C 1
ATOM 738 O O . THR A 1 102 ? 1.323 4.155 -7.115 1.00 89.88 102 THR A O 1
ATOM 741 N N . ALA A 1 103 ? 0.465 5.745 -5.777 1.00 87.62 103 ALA A N 1
ATOM 742 C CA . ALA A 1 103 ? -0.947 5.378 -5.902 1.00 87.62 103 ALA A CA 1
ATOM 743 C C . ALA A 1 103 ? -1.172 3.865 -5.728 1.00 87.62 103 ALA A C 1
ATOM 745 O O . ALA A 1 103 ? -1.768 3.202 -6.576 1.00 87.62 103 ALA A O 1
ATOM 746 N N . ILE A 1 104 ? -0.607 3.328 -4.644 1.00 90.81 104 ILE A N 1
ATOM 747 C CA . ILE A 1 104 ? -0.575 1.894 -4.381 1.00 90.81 104 ILE A CA 1
ATOM 748 C C . ILE A 1 104 ? -1.912 1.385 -3.841 1.00 90.81 104 ILE A C 1
ATOM 750 O O . ILE A 1 104 ? -2.555 2.038 -3.026 1.00 90.81 104 ILE A O 1
ATOM 754 N N . GLU A 1 105 ? -2.268 0.173 -4.239 1.00 91.69 105 GLU A N 1
ATOM 755 C CA . GLU A 1 105 ? -3.368 -0.631 -3.721 1.00 91.69 105 GLU A CA 1
ATOM 756 C C . GLU A 1 105 ? -2.847 -2.037 -3.422 1.00 91.69 105 GLU A C 1
ATOM 758 O O . GLU A 1 105 ? -1.978 -2.553 -4.131 1.00 91.69 105 GLU A O 1
ATOM 763 N N . PHE A 1 106 ? -3.356 -2.659 -2.360 1.00 92.00 106 PHE A N 1
ATOM 764 C CA . PHE A 1 106 ? -2.966 -4.019 -1.992 1.00 92.00 106 PHE A CA 1
ATOM 765 C C . PHE A 1 106 ? -3.956 -5.035 -2.567 1.00 92.00 106 PHE A C 1
ATOM 767 O O . PHE A 1 106 ? -5.143 -5.025 -2.234 1.00 92.00 106 PHE A O 1
ATOM 774 N N . ASP A 1 107 ? -3.464 -5.938 -3.413 1.00 91.62 107 ASP A N 1
ATOM 775 C CA . ASP A 1 107 ? -4.234 -7.081 -3.888 1.00 91.62 107 ASP A CA 1
ATOM 776 C C . ASP A 1 107 ? -4.081 -8.246 -2.907 1.00 91.62 107 ASP A C 1
ATOM 778 O O . ASP A 1 107 ? -3.079 -8.967 -2.891 1.00 91.62 107 ASP A O 1
ATOM 782 N N . ARG A 1 108 ? -5.119 -8.441 -2.091 1.00 84.62 108 ARG A N 1
ATOM 783 C CA . ARG A 1 108 ? -5.185 -9.487 -1.064 1.00 84.62 108 ARG A CA 1
ATOM 784 C C . ARG A 1 108 ? -5.120 -10.914 -1.610 1.00 84.62 108 ARG A C 1
ATOM 786 O O . ARG A 1 108 ? -4.678 -11.804 -0.888 1.00 84.62 108 ARG A O 1
ATOM 793 N N . CYS A 1 109 ? -5.564 -11.151 -2.845 1.00 85.88 109 CYS A N 1
ATOM 794 C CA . CYS A 1 109 ? -5.622 -12.499 -3.414 1.00 85.88 109 CYS A CA 1
ATOM 795 C C . CYS A 1 109 ? -4.217 -13.028 -3.702 1.00 85.88 109 CYS A C 1
ATOM 797 O O . CYS A 1 109 ? -3.896 -14.169 -3.373 1.00 85.88 109 CYS A O 1
ATOM 799 N N . ASP A 1 110 ? -3.378 -12.157 -4.254 1.00 88.62 110 ASP A N 1
ATOM 800 C CA . ASP A 1 110 ? -2.014 -12.478 -4.660 1.00 88.62 110 ASP A CA 1
ATOM 801 C C . ASP A 1 110 ? -0.963 -12.014 -3.638 1.00 88.62 110 ASP A C 1
ATOM 803 O O . ASP A 1 110 ? 0.202 -12.390 -3.742 1.00 88.62 110 ASP A O 1
ATOM 807 N N . SER A 1 111 ? -1.365 -11.219 -2.638 1.00 91.75 111 SER A N 1
ATOM 808 C CA . SER A 1 111 ? -0.471 -10.559 -1.676 1.00 91.75 111 SER A CA 1
ATOM 809 C C . SER A 1 111 ? 0.597 -9.689 -2.361 1.00 91.75 111 SER A C 1
ATOM 811 O O . SER A 1 111 ? 1.780 -9.738 -2.023 1.00 91.75 111 SER A O 1
ATOM 813 N N . VAL A 1 112 ? 0.163 -8.891 -3.339 1.00 95.56 112 VAL A N 1
ATOM 814 C CA . VAL A 1 112 ? 1.005 -7.992 -4.149 1.00 95.56 112 VAL A CA 1
ATOM 815 C C . VAL A 1 112 ? 0.479 -6.563 -4.111 1.00 95.56 112 VAL A C 1
ATOM 817 O O . VAL A 1 112 ? -0.654 -6.313 -3.706 1.00 95.56 112 VAL A O 1
ATOM 820 N N . PHE A 1 113 ? 1.289 -5.621 -4.585 1.00 96.19 113 PHE A N 1
ATOM 821 C CA . PHE A 1 113 ? 0.883 -4.228 -4.742 1.00 96.19 113 PHE A CA 1
ATOM 822 C C . PHE A 1 113 ? 0.612 -3.922 -6.205 1.00 96.19 113 PHE A C 1
ATOM 824 O O . PHE A 1 113 ? 1.413 -4.259 -7.074 1.00 96.19 113 PHE A O 1
ATOM 831 N N . ILE A 1 114 ? -0.492 -3.243 -6.478 1.00 95.38 114 ILE A N 1
ATOM 832 C CA . ILE A 1 114 ? -0.773 -2.634 -7.776 1.00 95.38 114 ILE A CA 1
ATOM 833 C C . ILE A 1 114 ? -0.606 -1.133 -7.601 1.00 95.38 114 ILE A C 1
ATOM 835 O O . ILE A 1 114 ? -1.026 -0.584 -6.590 1.00 95.38 114 ILE A O 1
ATOM 839 N N . GLY A 1 115 ? 0.009 -0.452 -8.555 1.00 92.44 115 GLY A N 1
ATOM 840 C CA . GLY A 1 115 ? 0.126 0.997 -8.479 1.00 92.44 115 GLY A CA 1
ATOM 841 C C . GLY A 1 115 ? 0.703 1.591 -9.745 1.00 92.44 115 GLY A C 1
ATOM 842 O O . GLY A 1 115 ? 0.748 0.944 -10.794 1.00 92.44 115 GLY A O 1
ATOM 843 N N . ILE A 1 116 ? 1.155 2.828 -9.625 1.00 90.94 116 ILE A N 1
ATOM 844 C CA . ILE A 1 116 ? 1.711 3.607 -10.718 1.00 90.94 116 ILE A CA 1
ATOM 845 C C . ILE A 1 116 ? 3.221 3.671 -10.572 1.00 90.94 116 ILE A C 1
ATOM 847 O O . ILE A 1 116 ? 3.729 4.155 -9.564 1.00 90.94 116 ILE A O 1
ATOM 851 N N . LEU A 1 117 ? 3.928 3.218 -11.600 1.00 90.94 117 LEU A N 1
ATOM 852 C CA . LEU A 1 117 ? 5.344 3.481 -11.769 1.00 90.94 117 LEU A CA 1
ATOM 853 C C . LEU A 1 117 ? 5.508 4.732 -12.621 1.00 90.94 117 LEU A C 1
ATOM 855 O O . LEU A 1 117 ? 5.035 4.779 -13.757 1.00 90.94 117 LEU A O 1
ATOM 859 N N . HIS A 1 118 ? 6.173 5.733 -12.075 1.00 86.50 118 HIS A N 1
ATOM 860 C CA . HIS A 1 118 ? 6.493 6.964 -12.768 1.00 86.50 118 HIS A CA 1
ATOM 861 C C . HIS A 1 118 ? 8.006 6.998 -13.010 1.00 86.50 118 HIS A C 1
ATOM 863 O O . HIS A 1 118 ? 8.810 6.989 -12.081 1.00 86.50 118 HIS A O 1
ATOM 869 N N . ASP A 1 119 ? 8.388 6.966 -14.288 1.00 81.62 119 ASP A N 1
ATOM 870 C CA . ASP A 1 119 ? 9.767 7.095 -14.767 1.00 81.62 119 ASP A CA 1
ATOM 871 C C . ASP A 1 119 ? 9.879 8.387 -15.597 1.00 81.62 119 ASP A C 1
ATOM 873 O O . ASP A 1 119 ? 9.727 8.392 -16.832 1.00 81.62 119 ASP A O 1
ATOM 877 N N . PRO A 1 120 ? 10.023 9.541 -14.921 1.00 66.62 120 PRO A N 1
ATOM 878 C CA . PRO A 1 120 ? 10.086 10.824 -15.592 1.00 66.62 120 PRO A CA 1
ATOM 879 C C . PRO A 1 120 ? 11.324 10.915 -16.502 1.00 66.62 120 PRO A C 1
ATOM 881 O O . PRO A 1 120 ? 12.414 10.487 -16.123 1.00 66.62 120 PRO A O 1
ATOM 884 N N . PRO A 1 121 ? 11.206 11.546 -17.689 1.00 62.28 121 PRO A N 1
ATOM 885 C CA . PRO A 1 121 ? 10.084 12.385 -18.116 1.00 62.28 121 PRO A CA 1
ATOM 886 C C . PRO A 1 121 ? 9.046 11.691 -19.015 1.00 62.28 121 PRO A C 1
ATOM 888 O O . PRO A 1 121 ? 8.180 12.377 -19.554 1.00 62.28 121 PRO A O 1
ATOM 891 N N . LEU A 1 122 ? 9.150 10.381 -19.262 1.00 64.06 122 LEU A N 1
ATOM 892 C CA . LEU A 1 122 ? 8.557 9.788 -20.471 1.00 64.06 122 LEU A CA 1
ATOM 893 C C . LEU A 1 122 ? 7.494 8.722 -20.226 1.00 64.06 122 LEU A C 1
ATOM 895 O O . LEU A 1 122 ? 6.687 8.500 -21.133 1.00 64.06 122 LEU A O 1
ATOM 899 N N . GLN A 1 123 ? 7.470 8.079 -19.057 1.00 74.75 123 GLN A N 1
ATOM 900 C CA . GLN A 1 123 ? 6.681 6.864 -18.895 1.00 74.75 123 GLN A CA 1
ATOM 901 C C . GLN A 1 123 ? 5.935 6.808 -17.564 1.00 74.75 123 GLN A C 1
ATOM 903 O O . GLN A 1 123 ? 6.483 7.057 -16.492 1.00 74.75 123 GLN A O 1
ATOM 908 N N . VAL A 1 124 ? 4.650 6.476 -17.675 1.00 84.88 124 VAL A N 1
ATOM 909 C CA . VAL A 1 124 ? 3.762 6.180 -16.558 1.00 84.88 124 VAL A CA 1
ATOM 910 C C . VAL A 1 124 ? 3.138 4.828 -16.844 1.00 84.88 124 VAL A C 1
ATOM 912 O O . VAL A 1 124 ? 2.411 4.679 -17.826 1.00 84.88 124 VAL A O 1
ATOM 915 N N . ASP A 1 125 ? 3.412 3.853 -15.992 1.00 88.81 125 ASP A N 1
ATOM 916 C CA . ASP A 1 125 ? 2.921 2.492 -16.156 1.00 88.81 125 ASP A CA 1
ATOM 917 C C . ASP A 1 125 ? 2.063 2.093 -14.962 1.00 88.81 125 ASP A C 1
ATOM 919 O O . ASP A 1 125 ? 2.373 2.415 -13.816 1.00 88.81 125 ASP A O 1
ATOM 923 N N . VAL A 1 126 ? 1.011 1.319 -15.216 1.00 91.31 126 VAL A N 1
ATOM 924 C CA . VAL A 1 126 ? 0.372 0.530 -14.163 1.00 91.31 126 VAL A CA 1
ATOM 925 C C . VAL A 1 126 ? 1.191 -0.740 -13.995 1.00 91.31 126 VAL A C 1
ATOM 927 O O . VAL A 1 126 ? 1.361 -1.516 -14.943 1.00 91.31 126 VAL A O 1
ATOM 930 N N . VAL A 1 127 ? 1.694 -0.963 -12.788 1.00 94.56 127 VAL A N 1
ATOM 931 C CA . VAL A 1 127 ? 2.580 -2.084 -12.474 1.00 94.56 127 VAL A CA 1
ATOM 932 C C . VAL A 1 127 ? 2.049 -2.904 -11.307 1.00 94.56 127 VAL A C 1
ATOM 934 O O . VAL A 1 127 ? 1.319 -2.410 -10.449 1.00 94.56 127 VAL A O 1
ATOM 937 N N . ARG A 1 128 ? 2.465 -4.168 -11.278 1.00 96.44 128 ARG A N 1
ATOM 938 C CA . ARG A 1 128 ? 2.371 -5.079 -10.138 1.00 96.44 128 ARG A CA 1
ATOM 939 C C . ARG A 1 128 ? 3.748 -5.180 -9.494 1.00 96.44 128 ARG A C 1
ATOM 941 O O . ARG A 1 128 ? 4.706 -5.508 -10.191 1.00 96.44 128 ARG A O 1
ATOM 948 N N . TYR A 1 129 ? 3.844 -4.941 -8.195 1.00 97.62 129 TYR A N 1
ATOM 949 C CA . TYR A 1 129 ? 5.026 -5.214 -7.383 1.00 97.62 129 TYR A CA 1
ATOM 950 C C . TYR A 1 129 ? 4.779 -6.429 -6.495 1.00 97.62 129 TYR A C 1
ATOM 952 O O . TYR A 1 129 ? 3.855 -6.439 -5.681 1.00 97.62 129 TYR A O 1
ATOM 960 N N . ASP A 1 130 ? 5.619 -7.446 -6.650 1.00 96.94 130 ASP A N 1
ATOM 961 C CA . ASP A 1 130 ? 5.611 -8.644 -5.819 1.00 96.94 130 ASP A CA 1
ATOM 962 C C . ASP A 1 130 ? 6.731 -8.548 -4.764 1.00 96.94 130 ASP A C 1
ATOM 964 O O . ASP A 1 130 ? 7.913 -8.629 -5.120 1.00 96.94 130 ASP A O 1
ATOM 968 N N . PRO A 1 131 ? 6.394 -8.386 -3.470 1.00 94.12 131 PRO A N 1
ATOM 969 C CA . PRO A 1 131 ? 7.389 -8.288 -2.404 1.00 94.12 131 PRO A CA 1
ATOM 970 C C . PRO A 1 131 ? 8.105 -9.619 -2.122 1.00 94.12 131 PRO A C 1
ATOM 972 O O . PRO A 1 131 ? 9.214 -9.609 -1.593 1.00 94.12 131 PRO A O 1
ATOM 975 N N . GLY A 1 132 ? 7.511 -10.765 -2.476 1.00 93.00 132 GLY A N 1
ATOM 976 C CA . GLY A 1 132 ? 8.108 -12.086 -2.267 1.00 93.00 132 GLY A CA 1
ATOM 977 C C . GLY A 1 132 ? 9.250 -12.380 -3.240 1.00 93.00 132 GLY A C 1
ATOM 978 O O . GLY A 1 132 ? 10.236 -13.017 -2.871 1.00 93.00 132 GLY A O 1
ATOM 979 N N . THR A 1 133 ? 9.140 -11.883 -4.473 1.00 95.12 133 THR A N 1
ATOM 980 C CA . THR A 1 133 ? 10.197 -11.986 -5.495 1.00 95.12 133 THR A CA 1
ATOM 981 C C . THR A 1 133 ? 11.026 -10.712 -5.636 1.00 95.12 133 THR A C 1
ATOM 983 O O . THR A 1 133 ? 12.087 -10.736 -6.260 1.00 95.12 133 THR A O 1
ATOM 986 N N . ASN A 1 134 ? 10.573 -9.616 -5.028 1.00 94.25 134 ASN A N 1
ATOM 987 C CA . ASN A 1 134 ? 11.128 -8.279 -5.163 1.00 94.25 134 ASN A CA 1
ATOM 988 C C . ASN A 1 134 ? 11.240 -7.844 -6.635 1.00 94.25 134 ASN A C 1
ATOM 990 O O . ASN A 1 134 ? 12.308 -7.440 -7.097 1.00 94.25 134 ASN A O 1
ATOM 994 N N . GLN A 1 135 ? 10.142 -7.972 -7.387 1.00 96.12 135 GLN A N 1
ATOM 995 C CA . GLN A 1 135 ? 10.093 -7.637 -8.813 1.00 96.12 135 GLN A CA 1
ATOM 996 C C . GLN A 1 135 ? 8.857 -6.821 -9.186 1.00 96.12 135 GLN A C 1
ATOM 998 O O . GLN A 1 135 ? 7.773 -7.001 -8.631 1.00 96.12 135 GLN A O 1
ATOM 1003 N N . PHE A 1 136 ? 9.034 -5.951 -10.183 1.00 96.38 136 PHE A 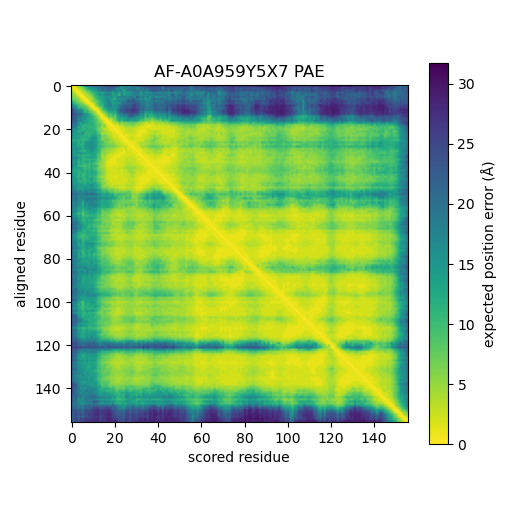N 1
ATOM 1004 C CA . PHE A 1 136 ? 7.950 -5.249 -10.860 1.00 96.38 136 PHE A CA 1
ATOM 1005 C C . PHE A 1 136 ? 7.581 -5.953 -12.165 1.00 96.38 136 PHE A C 1
ATOM 1007 O O . PHE A 1 136 ? 8.444 -6.430 -12.898 1.00 96.38 136 PHE A O 1
ATOM 1014 N N . THR A 1 137 ? 6.289 -5.987 -12.472 1.00 95.69 137 THR A N 1
ATOM 1015 C CA . THR A 1 137 ? 5.746 -6.437 -13.756 1.00 95.69 137 THR A CA 1
ATOM 1016 C C . THR A 1 137 ? 4.802 -5.372 -14.295 1.00 95.69 137 THR A C 1
ATOM 1018 O O . THR A 1 137 ? 3.852 -4.987 -13.613 1.00 95.69 137 THR A O 1
ATOM 1021 N N . THR A 1 138 ? 5.031 -4.906 -15.521 1.00 94.62 138 THR A N 1
ATOM 1022 C CA . THR A 1 138 ? 4.119 -3.968 -16.184 1.00 94.62 138 THR A CA 1
ATOM 1023 C C . THR A 1 138 ? 2.808 -4.667 -16.527 1.00 94.62 138 THR A C 1
ATOM 1025 O O . THR A 1 138 ? 2.801 -5.674 -17.234 1.00 94.62 138 THR A O 1
ATOM 1028 N N . LEU A 1 139 ? 1.697 -4.123 -16.031 1.00 93.38 139 LEU A N 1
ATOM 1029 C CA . LEU A 1 139 ? 0.343 -4.572 -16.363 1.00 93.38 139 LEU A CA 1
ATOM 1030 C C . LEU A 1 139 ? -0.218 -3.781 -17.547 1.00 93.38 139 LEU A C 1
ATOM 1032 O O . LEU A 1 139 ? -0.872 -4.344 -18.422 1.00 93.38 139 LEU A O 1
ATOM 1036 N N . LEU A 1 140 ? 0.052 -2.474 -17.576 1.00 90.12 140 LEU A N 1
ATOM 1037 C CA . LEU A 1 140 ? -0.372 -1.571 -18.638 1.00 90.12 140 LEU A CA 1
ATOM 1038 C C . LEU A 1 140 ? 0.642 -0.439 -18.787 1.00 90.12 140 LEU A C 1
ATOM 1040 O O . LEU A 1 140 ? 0.865 0.309 -17.840 1.00 90.12 140 LEU A O 1
ATOM 1044 N N . ALA A 1 141 ? 1.194 -0.279 -19.987 1.00 87.06 141 ALA A N 1
ATOM 1045 C CA . ALA A 1 141 ? 1.968 0.906 -20.333 1.00 87.06 141 ALA A CA 1
ATOM 1046 C C . ALA A 1 141 ? 1.031 1.991 -20.869 1.00 87.06 141 ALA A C 1
ATOM 1048 O O . ALA A 1 141 ? 0.274 1.740 -21.815 1.00 87.06 141 ALA A O 1
ATOM 1049 N N . LEU A 1 142 ? 1.054 3.183 -20.270 1.00 81.62 142 LEU A N 1
ATOM 1050 C CA . LEU A 1 142 ? 0.280 4.306 -20.792 1.00 81.62 142 LEU A CA 1
ATOM 1051 C C . LEU A 1 142 ? 1.035 4.963 -21.955 1.00 81.62 142 LEU A C 1
ATOM 1053 O O . LEU A 1 142 ? 2.265 4.903 -22.019 1.00 81.62 142 LEU A O 1
ATOM 1057 N N . PRO A 1 143 ? 0.325 5.605 -22.901 1.00 80.56 143 PRO A N 1
ATOM 1058 C CA . PRO A 1 143 ? 0.975 6.355 -23.963 1.00 80.56 143 PRO A CA 1
ATOM 1059 C C . PRO A 1 143 ? 1.963 7.394 -23.403 1.00 80.56 143 PRO A C 1
ATOM 1061 O O . PRO A 1 143 ? 1.685 7.992 -22.356 1.00 80.56 143 PRO A O 1
ATOM 1064 N N . PRO A 1 144 ? 3.070 7.679 -24.111 1.00 74.00 144 PRO A N 1
ATOM 1065 C CA . PRO A 1 144 ? 3.993 8.736 -23.713 1.00 74.00 144 PRO A CA 1
ATOM 1066 C C . PRO A 1 144 ? 3.264 10.068 -23.503 1.00 74.00 144 PRO A C 1
ATOM 1068 O O . PRO A 1 144 ? 2.373 10.419 -24.282 1.00 74.00 144 PRO A O 1
ATOM 1071 N N . ASN A 1 145 ? 3.677 10.833 -22.490 1.00 71.44 145 ASN A N 1
ATOM 1072 C CA . ASN A 1 145 ? 3.049 12.099 -22.070 1.00 71.44 145 ASN A CA 1
ATOM 1073 C C . ASN A 1 145 ? 1.636 11.960 -21.468 1.00 71.44 145 ASN A C 1
ATOM 1075 O O . ASN A 1 145 ? 0.870 12.926 -21.457 1.00 71.44 145 ASN A O 1
ATOM 1079 N N . THR A 1 146 ? 1.267 10.778 -20.969 1.00 72.88 146 THR A N 1
ATOM 1080 C CA . THR A 1 146 ? 0.057 10.641 -20.148 1.00 72.88 146 THR A CA 1
ATOM 1081 C C . THR A 1 146 ? 0.299 11.257 -18.772 1.00 72.88 146 THR A C 1
ATOM 1083 O O . THR A 1 146 ? 1.213 10.849 -18.061 1.00 72.88 146 THR A O 1
ATOM 1086 N N . TYR A 1 147 ? -0.544 12.214 -18.382 1.00 64.81 147 TYR A N 1
ATOM 1087 C CA . TYR A 1 147 ? -0.549 12.790 -17.038 1.00 64.81 147 TYR A CA 1
ATOM 1088 C C . TYR A 1 147 ? -1.700 12.188 -16.239 1.00 64.81 147 TYR A C 1
ATOM 1090 O O . TYR A 1 147 ? -2.867 12.350 -16.604 1.00 64.81 147 TYR A O 1
ATOM 1098 N N . LEU A 1 148 ? -1.382 11.499 -15.145 1.00 65.81 148 LEU A N 1
ATOM 1099 C CA . LEU A 1 148 ? -2.388 11.074 -14.181 1.00 65.81 148 LEU A CA 1
ATOM 1100 C C . LEU A 1 148 ? -2.707 12.250 -13.258 1.00 65.81 148 LEU A C 1
ATOM 1102 O O . LEU A 1 148 ? -1.820 12.816 -12.623 1.00 65.81 148 LEU A O 1
ATOM 1106 N N . LEU A 1 149 ? -3.981 12.632 -13.193 1.00 59.97 149 LEU A N 1
ATOM 1107 C CA . LEU A 1 149 ? -4.446 13.623 -12.229 1.00 59.97 149 LEU A CA 1
ATOM 1108 C C . LEU A 1 149 ? -4.591 12.935 -10.866 1.00 59.97 149 LEU A C 1
ATOM 1110 O O . LEU A 1 149 ? -5.544 12.193 -10.639 1.00 59.97 149 LEU A O 1
ATOM 1114 N N . GLY A 1 150 ? -3.631 13.161 -9.970 1.00 50.75 150 GLY A N 1
ATOM 1115 C CA . GLY A 1 150 ? -3.728 12.746 -8.573 1.00 50.75 150 GLY A CA 1
ATOM 1116 C C . GLY A 1 150 ? -4.640 13.691 -7.791 1.00 50.75 150 GLY A C 1
ATOM 1117 O O . GLY A 1 150 ? -4.493 14.910 -7.866 1.00 50.75 150 GLY A O 1
ATOM 1118 N N . GLY A 1 151 ? -5.590 13.138 -7.034 1.00 38.66 151 GLY A N 1
ATOM 1119 C CA . GLY A 1 151 ? -6.438 13.876 -6.094 1.00 38.66 151 GLY A CA 1
ATOM 1120 C C . GLY A 1 151 ? -5.656 14.330 -4.861 1.00 38.66 151 GLY A C 1
ATOM 1121 O O . GLY A 1 151 ? -5.859 13.820 -3.769 1.00 38.66 151 GLY A O 1
ATOM 1122 N N . GLY A 1 152 ? -4.748 15.279 -5.046 1.00 37.34 152 GLY A N 1
ATOM 1123 C CA . GLY A 1 152 ? -4.013 15.972 -3.997 1.00 37.34 152 GLY A CA 1
ATOM 1124 C C . GLY A 1 152 ? -3.601 17.318 -4.568 1.00 37.34 152 GLY A C 1
ATOM 1125 O O . GLY A 1 152 ? -2.926 17.358 -5.589 1.00 37.34 152 GLY A O 1
ATOM 1126 N N . GLN A 1 153 ? -4.114 18.394 -3.974 1.00 31.03 153 GLN A N 1
ATOM 1127 C CA . GLN A 1 153 ? -3.968 19.780 -4.421 1.00 31.03 153 GLN A CA 1
ATOM 1128 C C . GLN A 1 153 ? -2.610 20.077 -5.075 1.00 31.03 153 GLN A C 1
ATOM 1130 O O . GLN A 1 153 ? -1.558 19.934 -4.455 1.00 31.03 153 GLN A O 1
ATOM 1135 N N . ALA A 1 154 ? -2.667 20.554 -6.318 1.00 31.11 154 ALA A N 1
ATOM 1136 C CA . ALA A 1 154 ? -1.620 21.382 -6.882 1.00 31.11 154 ALA A CA 1
ATOM 1137 C C . ALA A 1 154 ? -1.575 22.685 -6.075 1.00 31.11 154 ALA A C 1
ATOM 1139 O O . ALA A 1 154 ? -2.400 23.569 -6.296 1.00 31.11 154 ALA A O 1
ATOM 1140 N N . ASP A 1 155 ? -0.638 22.787 -5.140 1.00 27.47 155 ASP A N 1
ATOM 1141 C CA . ASP A 1 155 ? -0.260 24.072 -4.563 1.00 27.47 155 ASP A CA 1
ATOM 1142 C C . ASP A 1 155 ? 0.962 24.589 -5.339 1.00 27.47 155 ASP A C 1
ATOM 1144 O O . ASP A 1 155 ? 2.094 24.137 -5.149 1.00 27.47 155 ASP A O 1
ATOM 1148 N N . LEU A 1 156 ? 0.676 25.500 -6.277 1.00 30.84 156 LEU A N 1
ATOM 1149 C CA . LEU A 1 156 ? 1.568 26.605 -6.638 1.00 30.84 156 LEU A CA 1
ATOM 1150 C C . LEU A 1 156 ? 1.490 27.677 -5.547 1.00 30.84 156 LEU A C 1
ATOM 1152 O O . LEU A 1 156 ? 0.357 27.940 -5.080 1.00 30.84 156 LEU A O 1
#

pLDDT: mean 77.87, std 18.12, range [27.47, 97.62]

Nearest PDB structures (foldseek):
  8ajo-assembly1_B  TM=6.860E-01  e=3.643E-03  Homo sapiens
  8bbg-assembly1_A  TM=5.226E-01  e=2.857E-02  Homo sapiens
  5y2z-assembly3_F  TM=4.316E-01  e=2.577E-02  Homo sapiens
  7eeb-assembly1_F  TM=5.033E-01  e=8.423E-02  Mus musculus
  6u62-assembly1_A  TM=4.990E-01  e=5.660E-01  Homo sapiens

Foldseek 3Di:
DDWDWDFDDDDPDQDDVQKGWTWTDPDWQWIFTWIQGNVPRDTGGDGIQNGNDDGPPWAWEADRVQCWIWTFPFFWIWIAGPVGSPDTDIGGAPDDPQKGWHNWYADNVQRWIWTWIDRPPWWIFTWIADSVVSDIDGPGTDHTPDDDDDPDDPDD